Protein AF-A0A4R8WLG5-F1 (afdb_monomer)

Foldseek 3Di:
DDDDDDDPPPPPVVCVPVPPPVPPDPVADPVRVVVVVVVVVVVVCVVVVVVVVVQVVVQLVLLQVLLVVQCCVPPVQFPGKHWDQDCCDLAHGDIWIWTQHPVRDTDTFYGCGNRRDRDDPDPTDDRD

Mean predicted aligned error: 13.66 Å

Radius of gyration: 32.22 Å; Cα contacts (8 Å, |Δi|>4): 147; chains: 1; bounding box: 50×28×107 Å

Secondary structure (DSSP, 8-state):
------------GGGTT---HHHHS-SS-HHHHHHHHHHHHHHHHHHHHHHHHHHHHHHHHHHHHHHHHHHHHH-TT-SEEEEEEEEEETTEEEEEEEEE-TT--EEEEEEEESS--SPP-PSPPPP-

Solvent-accessible surface area (backbone atoms only — not comparable to full-atom values): 7704 Å² total; per-residue (Å²): 135,88,79,88,81,79,75,91,71,75,80,60,71,89,50,77,80,62,71,66,72,76,76,80,48,77,91,54,54,75,65,57,50,50,53,49,52,50,52,51,51,52,50,51,48,65,63,47,50,59,58,53,54,53,51,52,50,54,40,51,55,42,29,38,56,22,28,46,56,47,32,56,68,79,42,69,81,41,77,43,61,49,50,47,80,36,75,81,44,88,66,40,59,19,30,33,22,27,30,22,38,92,80,74,46,75,41,83,54,50,56,44,33,78,69,42,49,77,67,76,92,62,80,81,68,73,74,131

Sequence (128 aa):
MNDDDGSEQHEHPELAGYEPHDSARPLRSRRMLLVMRLAVVLGLVALIVPGILTSMQIASVTATNGCSVAVAHYYPLAEGSTARFDLAGPGGFGWQCYAIDVHERETWVISLGLIPRAPGFGPPVVPA

Nearest PDB structures (foldseek):
  8alq-assembly1_A  TM=6.142E-01  e=7.665E-01  Homo sapiens
  8ajr-assembly1_A  TM=4.978E-01  e=5.892E-01  Homo sapiens
  6ogk-assembly1_A  TM=6.604E-01  e=1.479E+00  Homo sapiens
  6yvu-assembly1_B  TM=5.982E-01  e=8.176E+00  Saccharomyces cerevisiae S288C
  6yvv-assembly1_B  TM=3.179E-01  e=6.285E+00  Saccharomyces cerevisiae S288C

Structure (mmCIF, N/CA/C/O backbone):
data_AF-A0A4R8WLG5-F1
#
_entry.id   AF-A0A4R8WLG5-F1
#
loop_
_atom_site.group_PDB
_atom_site.id
_atom_site.type_symbol
_atom_site.label_atom_id
_atom_site.label_alt_id
_atom_site.label_comp_id
_atom_site.label_asym_id
_atom_site.label_entity_id
_atom_site.label_seq_id
_atom_site.pdbx_PDB_ins_code
_atom_site.Cartn_x
_atom_site.Cartn_y
_atom_site.Cartn_z
_atom_site.occupancy
_atom_site.B_iso_or_equiv
_atom_site.auth_seq_id
_atom_site.auth_comp_id
_atom_site.auth_asym_id
_atom_site.auth_atom_id
_atom_site.pdbx_PDB_model_num
ATOM 1 N N . MET A 1 1 ? -1.918 -11.847 -79.483 1.00 41.53 1 MET A N 1
ATOM 2 C CA . MET A 1 1 ? -0.500 -12.008 -79.113 1.00 41.53 1 MET A CA 1
ATOM 3 C C . MET A 1 1 ? -0.001 -10.617 -78.780 1.00 41.53 1 MET A C 1
ATOM 5 O O . MET A 1 1 ? 0.138 -9.840 -79.709 1.00 41.53 1 MET A O 1
ATOM 9 N N . ASN A 1 2 ? -0.200 -10.146 -77.550 1.00 58.19 2 ASN A N 1
ATOM 10 C CA . ASN A 1 2 ? 0.601 -10.416 -76.340 1.00 58.19 2 ASN A CA 1
ATOM 11 C C . ASN A 1 2 ? 2.036 -9.917 -76.470 1.00 58.19 2 ASN A C 1
ATOM 13 O O . ASN A 1 2 ? 2.810 -10.607 -77.112 1.00 58.19 2 ASN A O 1
ATOM 17 N N . ASP A 1 3 ? 2.295 -8.803 -75.786 1.00 56.66 3 ASP A N 1
ATOM 18 C CA . ASP A 1 3 ? 3.480 -8.427 -74.998 1.00 56.66 3 ASP A CA 1
ATOM 19 C C . ASP A 1 3 ? 2.886 -7.370 -74.024 1.00 56.66 3 ASP A C 1
ATOM 21 O O . ASP A 1 3 ? 2.355 -6.365 -74.491 1.00 56.66 3 ASP A O 1
ATOM 25 N N . ASP A 1 4 ? 2.621 -7.543 -72.725 1.00 63.00 4 ASP A N 1
ATOM 26 C CA . ASP A 1 4 ? 3.370 -8.131 -71.604 1.00 63.00 4 ASP A CA 1
ATOM 27 C C . ASP A 1 4 ? 4.849 -7.751 -71.604 1.00 63.00 4 ASP A C 1
ATOM 29 O O . ASP A 1 4 ? 5.662 -8.480 -72.153 1.00 63.00 4 ASP A O 1
ATOM 33 N N . ASP A 1 5 ? 5.149 -6.573 -71.051 1.00 53.47 5 ASP A N 1
ATOM 34 C CA . ASP A 1 5 ? 6.314 -6.273 -70.200 1.00 53.47 5 ASP A CA 1
ATOM 35 C C . ASP A 1 5 ? 6.117 -4.813 -69.737 1.00 53.47 5 ASP A C 1
ATOM 37 O O . ASP A 1 5 ? 5.887 -3.919 -70.546 1.00 53.47 5 ASP A O 1
ATOM 41 N N . GLY A 1 6 ? 5.982 -4.475 -68.462 1.00 50.47 6 GLY A N 1
ATOM 42 C CA . GLY A 1 6 ? 6.952 -4.766 -67.422 1.00 50.47 6 GLY A CA 1
ATOM 43 C C . GLY A 1 6 ? 7.428 -3.412 -66.902 1.00 50.47 6 GLY A C 1
ATOM 44 O O . GLY A 1 6 ? 8.213 -2.738 -67.551 1.00 50.47 6 GLY A O 1
ATOM 45 N N . SER A 1 7 ? 6.828 -2.981 -65.789 1.00 49.66 7 SER A N 1
ATOM 46 C CA . SER A 1 7 ? 7.408 -2.078 -64.786 1.00 49.66 7 SER A CA 1
ATOM 47 C C . SER A 1 7 ? 8.405 -1.014 -65.276 1.00 49.66 7 SER A C 1
ATOM 49 O O . SER A 1 7 ? 9.571 -1.307 -65.528 1.00 49.66 7 SER A O 1
ATOM 51 N N . GLU A 1 8 ? 7.992 0.259 -65.223 1.00 54.94 8 GLU A N 1
ATOM 52 C CA . GLU A 1 8 ? 8.902 1.404 -65.095 1.00 54.94 8 GLU A CA 1
ATOM 53 C C . GLU A 1 8 ? 9.741 1.253 -63.814 1.00 54.94 8 GLU A C 1
ATOM 55 O O . GLU A 1 8 ? 9.471 1.859 -62.774 1.00 54.94 8 GLU A O 1
ATOM 60 N N . GLN A 1 9 ? 10.764 0.405 -63.875 1.00 58.34 9 GLN A N 1
ATOM 61 C CA . GLN A 1 9 ? 11.881 0.396 -62.955 1.00 58.34 9 GLN A CA 1
ATOM 62 C C . GLN A 1 9 ? 12.625 1.691 -63.245 1.00 58.34 9 GLN A C 1
ATOM 64 O O . GLN A 1 9 ? 13.473 1.762 -64.130 1.00 58.34 9 GLN A O 1
ATOM 69 N N . HIS A 1 10 ? 12.220 2.751 -62.549 1.00 60.16 10 HIS A N 1
ATOM 70 C CA . HIS A 1 10 ? 13.035 3.939 -62.399 1.00 60.16 10 HIS A CA 1
ATOM 71 C C . HIS A 1 10 ? 14.326 3.471 -61.725 1.00 60.16 10 HIS A C 1
ATOM 73 O O . HIS A 1 10 ? 14.408 3.334 -60.508 1.00 60.16 10 HIS A O 1
ATOM 79 N N . GLU A 1 11 ? 15.307 3.103 -62.541 1.00 63.91 11 GLU A N 1
ATOM 80 C CA . GLU A 1 11 ? 16.680 2.913 -62.115 1.00 63.91 11 GLU A CA 1
ATOM 81 C C . GLU A 1 11 ? 17.084 4.254 -61.494 1.00 63.91 11 GLU A C 1
ATOM 83 O O . GLU A 1 11 ? 17.064 5.274 -62.177 1.00 63.91 11 GLU A O 1
ATOM 88 N N . HIS A 1 12 ? 17.320 4.279 -60.184 1.00 63.09 12 HIS A N 1
ATOM 89 C CA . HIS A 1 12 ? 17.665 5.481 -59.428 1.00 63.09 12 HIS A CA 1
ATOM 90 C C . HIS A 1 12 ? 19.200 5.604 -59.371 1.00 63.09 12 HIS A C 1
ATOM 92 O O . HIS A 1 12 ? 19.817 5.081 -58.434 1.00 63.09 12 HIS A O 1
ATOM 98 N N . PRO A 1 13 ? 19.866 6.238 -60.358 1.00 65.31 13 PRO A N 1
ATOM 99 C CA . PRO A 1 13 ? 21.326 6.292 -60.439 1.00 65.31 13 PRO A CA 1
ATOM 100 C C . PRO A 1 13 ? 21.959 7.068 -59.278 1.00 65.31 13 PRO A C 1
ATOM 102 O O . PRO A 1 13 ? 23.127 6.840 -58.963 1.00 65.31 13 PRO A O 1
ATOM 105 N N . GLU A 1 14 ? 21.205 7.934 -58.591 1.00 60.44 14 GLU A N 1
ATOM 106 C CA . GLU A 1 14 ? 21.638 8.609 -57.361 1.00 60.44 14 GLU A CA 1
ATOM 107 C C . GLU A 1 14 ? 21.956 7.652 -56.198 1.00 60.44 14 GLU A C 1
ATOM 109 O O . GLU A 1 14 ? 22.631 8.045 -55.245 1.00 60.44 14 GLU A O 1
ATOM 114 N N . LEU A 1 15 ? 21.510 6.396 -56.278 1.00 62.44 15 LEU A N 1
ATOM 115 C CA . LEU A 1 15 ? 21.747 5.367 -55.264 1.00 62.44 15 LEU A CA 1
ATOM 116 C C . LEU A 1 15 ? 22.802 4.334 -55.687 1.00 62.44 15 LEU A C 1
ATOM 118 O O . LEU A 1 15 ? 23.201 3.514 -54.865 1.00 62.44 15 LEU A O 1
ATOM 122 N N . ALA A 1 16 ? 23.321 4.390 -56.919 1.00 63.59 16 ALA A N 1
ATOM 123 C CA . ALA A 1 16 ? 24.264 3.395 -57.446 1.00 63.59 16 ALA A CA 1
ATOM 124 C C . ALA A 1 16 ? 25.646 3.402 -56.753 1.00 63.59 16 ALA A C 1
ATOM 126 O O . ALA A 1 16 ? 26.407 2.445 -56.875 1.00 63.59 16 ALA A O 1
ATOM 127 N N . GLY A 1 17 ? 25.969 4.469 -56.013 1.00 62.09 17 GLY A N 1
ATOM 128 C CA . GLY A 1 17 ? 27.158 4.569 -55.156 1.00 62.09 17 GLY A CA 1
ATOM 129 C C . GLY A 1 17 ? 26.844 4.624 -53.658 1.00 62.09 17 GLY A C 1
ATOM 130 O O . GLY A 1 17 ? 27.758 4.798 -52.852 1.00 62.09 17 GLY A O 1
ATOM 131 N N . TYR A 1 18 ? 25.569 4.514 -53.272 1.00 59.38 18 TYR A N 1
ATOM 132 C CA . TYR A 1 18 ? 25.175 4.474 -51.870 1.00 59.38 18 TYR A CA 1
ATOM 133 C C . TYR A 1 18 ? 25.348 3.047 -51.356 1.00 59.38 18 TYR A C 1
ATOM 135 O O . TYR A 1 18 ? 24.426 2.235 -51.371 1.00 59.38 18 TYR A O 1
ATOM 143 N N . GLU A 1 19 ? 26.555 2.731 -50.903 1.00 63.38 19 GLU A N 1
ATOM 144 C CA . GLU A 1 19 ? 26.765 1.565 -50.060 1.00 63.38 19 GLU A CA 1
ATOM 145 C C . GLU A 1 19 ? 26.177 1.915 -48.684 1.00 63.38 19 GLU A C 1
ATOM 147 O O . GLU A 1 19 ? 26.650 2.870 -48.057 1.00 63.38 19 GLU A O 1
ATOM 152 N N . PRO A 1 20 ? 25.120 1.230 -48.203 1.00 61.25 20 PRO A N 1
ATOM 153 C CA . PRO A 1 20 ? 24.538 1.534 -46.907 1.00 61.25 20 PRO A CA 1
ATOM 154 C C . PRO A 1 20 ? 25.596 1.249 -45.841 1.00 61.25 20 PRO A C 1
ATOM 156 O O . PRO A 1 20 ? 25.769 0.109 -45.394 1.00 61.25 20 PRO A O 1
ATOM 159 N N . HIS A 1 21 ? 26.310 2.294 -45.417 1.00 55.66 21 HIS A N 1
ATOM 160 C CA . HIS A 1 21 ? 27.306 2.236 -44.346 1.00 55.66 21 HIS A CA 1
ATOM 161 C C . HIS A 1 21 ? 26.705 1.739 -43.016 1.00 55.66 21 HIS A C 1
ATOM 163 O O . HIS A 1 21 ? 27.441 1.402 -42.087 1.00 55.66 21 HIS A O 1
ATOM 169 N N . ASP A 1 22 ? 25.378 1.621 -42.952 1.00 55.31 22 ASP A N 1
ATOM 170 C CA . ASP A 1 22 ? 24.611 1.101 -41.828 1.00 55.31 22 ASP A CA 1
ATOM 171 C C . ASP A 1 22 ? 24.546 -0.435 -41.754 1.00 55.31 22 ASP A C 1
ATOM 173 O O . ASP A 1 22 ? 24.205 -0.973 -40.701 1.00 55.31 22 ASP A O 1
ATOM 177 N N . SER A 1 23 ? 24.898 -1.170 -42.818 1.00 55.19 23 SER A N 1
ATOM 178 C CA . SER A 1 23 ? 24.810 -2.644 -42.817 1.00 55.19 23 SER A CA 1
ATOM 179 C C . SER A 1 23 ? 26.099 -3.356 -42.371 1.00 55.19 23 SER A C 1
ATOM 181 O O . SER A 1 23 ? 26.033 -4.421 -41.757 1.00 55.19 23 SER A O 1
ATOM 183 N N . ALA A 1 24 ? 27.275 -2.767 -42.622 1.00 53.78 24 ALA A N 1
ATOM 184 C CA . ALA A 1 24 ? 28.573 -3.424 -42.408 1.00 53.78 24 ALA A CA 1
ATOM 185 C C . ALA A 1 24 ? 29.311 -2.995 -41.127 1.00 53.78 24 ALA A C 1
ATOM 187 O O . ALA A 1 24 ? 30.276 -3.646 -40.715 1.00 53.78 24 ALA A O 1
ATOM 188 N N . ARG A 1 25 ? 28.871 -1.927 -40.451 1.00 56.44 25 ARG A N 1
ATOM 189 C CA . ARG A 1 25 ? 29.413 -1.545 -39.145 1.00 56.44 25 ARG A CA 1
ATOM 190 C C . ARG A 1 25 ? 28.389 -1.918 -38.079 1.00 56.44 25 ARG A C 1
ATOM 192 O O . ARG A 1 25 ? 27.430 -1.173 -37.907 1.00 56.44 25 ARG A O 1
ATOM 199 N N . PRO A 1 26 ? 28.559 -3.017 -37.316 1.00 56.53 26 PRO A N 1
ATOM 200 C CA . PRO A 1 26 ? 27.750 -3.229 -36.124 1.00 56.53 26 PRO A CA 1
ATOM 201 C C . PRO A 1 26 ? 28.080 -2.093 -35.146 1.00 56.53 26 PRO A C 1
ATOM 203 O O . PRO A 1 26 ? 29.021 -2.184 -34.359 1.00 56.53 26 PRO A O 1
ATOM 206 N N . LEU A 1 27 ? 27.332 -0.986 -35.223 1.00 57.75 27 LEU A N 1
ATOM 207 C CA . LEU A 1 27 ? 27.553 0.286 -34.515 1.00 57.75 27 LEU A CA 1
ATOM 208 C C . LEU A 1 27 ? 27.451 0.169 -32.988 1.00 57.75 27 LEU A C 1
ATOM 210 O O . LEU A 1 27 ? 27.497 1.162 -32.264 1.00 57.75 27 LEU A O 1
ATOM 214 N N . ARG A 1 28 ? 27.338 -1.049 -32.460 1.00 59.62 28 ARG A N 1
ATOM 215 C CA . ARG A 1 28 ? 27.306 -1.301 -31.034 1.00 59.62 28 ARG A CA 1
ATOM 216 C C . ARG A 1 28 ? 27.874 -2.685 -30.759 1.00 59.62 28 ARG A C 1
ATOM 218 O O . ARG A 1 28 ? 27.240 -3.700 -31.035 1.00 59.62 28 ARG A O 1
ATOM 225 N N . SER A 1 29 ? 29.083 -2.732 -30.197 1.00 73.12 29 SER A N 1
ATOM 226 C CA . SER A 1 29 ? 29.622 -3.980 -29.652 1.00 73.12 29 SER A CA 1
ATOM 227 C C . SER A 1 29 ? 28.587 -4.592 -28.701 1.00 73.12 29 SER A C 1
ATOM 229 O O . SER A 1 29 ? 27.852 -3.869 -28.020 1.00 73.12 29 SER A O 1
ATOM 231 N N . ARG A 1 30 ? 28.522 -5.925 -28.613 1.00 79.19 30 ARG A N 1
ATOM 232 C CA . ARG A 1 30 ? 27.563 -6.636 -27.743 1.00 79.19 30 ARG A CA 1
ATOM 233 C C . ARG A 1 30 ? 27.551 -6.087 -26.304 1.00 79.19 30 ARG A C 1
ATOM 235 O O . ARG A 1 30 ? 26.504 -6.029 -25.668 1.00 79.19 30 ARG A O 1
ATOM 242 N N . ARG A 1 31 ? 28.707 -5.606 -25.826 1.00 82.38 31 ARG A N 1
ATOM 243 C CA . ARG A 1 31 ? 28.875 -4.927 -24.529 1.00 82.38 31 ARG A CA 1
ATOM 244 C C . ARG A 1 31 ? 28.135 -3.589 -24.461 1.00 82.38 31 ARG A C 1
ATOM 246 O O . ARG A 1 31 ? 27.437 -3.330 -23.489 1.00 82.38 31 ARG A O 1
ATOM 253 N N . MET A 1 32 ? 28.235 -2.757 -25.494 1.00 84.31 32 MET A N 1
ATOM 254 C CA . MET A 1 32 ? 27.572 -1.452 -25.539 1.00 84.31 32 MET A CA 1
ATOM 255 C C . MET A 1 32 ? 26.039 -1.574 -25.665 1.00 84.31 32 MET A C 1
ATOM 257 O O . MET A 1 32 ? 25.321 -0.681 -25.212 1.00 84.31 32 MET A O 1
ATOM 261 N N . LEU A 1 33 ? 25.521 -2.674 -26.228 1.00 85.50 33 LEU A N 1
ATOM 262 C CA . LEU A 1 33 ? 24.085 -3.001 -26.197 1.00 85.50 33 LEU A CA 1
ATOM 263 C C . LEU A 1 33 ? 23.625 -3.409 -24.793 1.00 85.50 33 LEU A C 1
ATOM 265 O O . LEU A 1 33 ? 22.582 -2.949 -24.333 1.00 85.50 33 LEU A O 1
ATOM 269 N N . LEU A 1 34 ? 24.416 -4.223 -24.086 1.00 90.38 34 LEU A N 1
ATOM 270 C CA . LEU A 1 34 ? 24.118 -4.607 -22.703 1.00 90.38 34 LEU A CA 1
ATOM 271 C C . LEU A 1 34 ? 24.100 -3.397 -21.764 1.00 90.38 34 LEU A C 1
ATOM 273 O O . LEU A 1 34 ? 23.163 -3.259 -20.983 1.00 90.38 34 LEU A O 1
ATOM 277 N N . VAL A 1 35 ? 25.079 -2.494 -21.883 1.00 93.12 35 VAL A N 1
ATOM 278 C CA . VAL A 1 35 ? 25.127 -1.257 -21.083 1.00 93.12 35 VAL A CA 1
ATOM 279 C C . VAL A 1 35 ? 23.902 -0.384 -21.347 1.00 93.12 35 VAL A C 1
ATOM 281 O O . VAL A 1 35 ? 23.290 0.102 -20.402 1.00 93.12 35 VAL A O 1
ATOM 284 N N . MET A 1 36 ? 23.496 -0.232 -22.613 1.00 91.62 36 MET A N 1
ATOM 285 C CA . MET A 1 36 ? 22.271 0.498 -22.957 1.00 91.62 36 MET A CA 1
ATOM 286 C C . MET A 1 36 ? 21.045 -0.115 -22.289 1.00 91.62 36 MET A C 1
ATOM 288 O O . MET A 1 36 ? 20.252 0.595 -21.679 1.00 91.62 36 MET A O 1
ATOM 292 N N . ARG A 1 37 ? 20.897 -1.440 -22.394 1.00 94.38 37 ARG A N 1
ATOM 293 C CA . ARG A 1 37 ? 19.753 -2.157 -21.833 1.00 94.38 37 ARG A CA 1
ATOM 294 C C . ARG A 1 37 ? 19.710 -2.021 -20.316 1.00 94.38 37 ARG A C 1
ATOM 296 O O . ARG A 1 37 ? 18.641 -1.773 -19.771 1.00 94.38 37 ARG A O 1
ATOM 303 N N . LEU A 1 38 ? 20.859 -2.126 -19.650 1.00 96.81 38 LEU A N 1
ATOM 304 C CA . LEU A 1 38 ? 20.958 -1.935 -18.207 1.00 96.81 38 LEU A CA 1
ATOM 305 C C . LEU A 1 38 ? 20.593 -0.501 -17.812 1.00 96.81 38 LEU A C 1
ATOM 307 O O . LEU A 1 38 ? 19.806 -0.319 -16.892 1.00 96.81 38 LEU A O 1
ATOM 311 N N . ALA A 1 39 ? 21.101 0.503 -18.532 1.00 96.00 39 ALA A N 1
ATOM 312 C CA . ALA A 1 39 ? 20.781 1.905 -18.273 1.00 96.00 39 ALA A CA 1
ATOM 313 C C . ALA A 1 39 ? 19.274 2.181 -18.402 1.00 96.00 39 ALA A C 1
ATOM 315 O O . ALA A 1 39 ? 18.696 2.835 -17.539 1.00 96.00 39 ALA A O 1
ATOM 316 N N . VAL A 1 40 ? 18.622 1.629 -19.431 1.00 96.56 40 VAL A N 1
ATOM 317 C CA . VAL A 1 40 ? 17.167 1.751 -19.620 1.00 96.56 40 VAL A CA 1
ATOM 318 C C . VAL A 1 40 ? 16.401 1.060 -18.491 1.00 96.56 40 VAL A C 1
ATOM 320 O O . VAL A 1 40 ? 15.484 1.654 -17.931 1.00 96.56 40 VAL A O 1
ATOM 323 N N . VAL A 1 4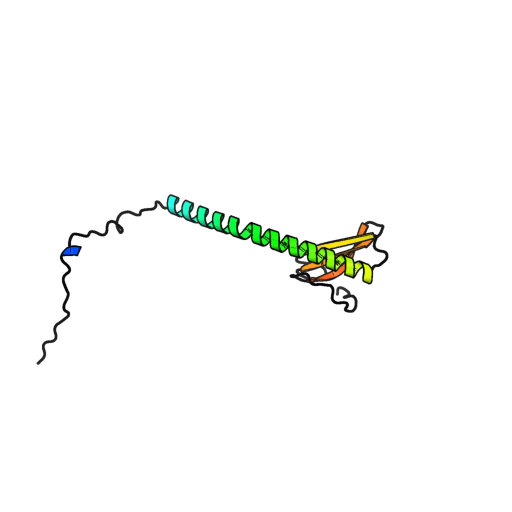1 ? 16.780 -0.167 -18.120 1.00 97.62 41 VAL A N 1
ATOM 324 C CA . VAL A 1 41 ? 16.121 -0.901 -17.026 1.00 97.62 41 VAL A CA 1
ATOM 325 C C . VAL A 1 41 ? 16.280 -0.161 -15.700 1.00 97.62 41 VAL A C 1
ATOM 327 O O . VAL A 1 41 ? 15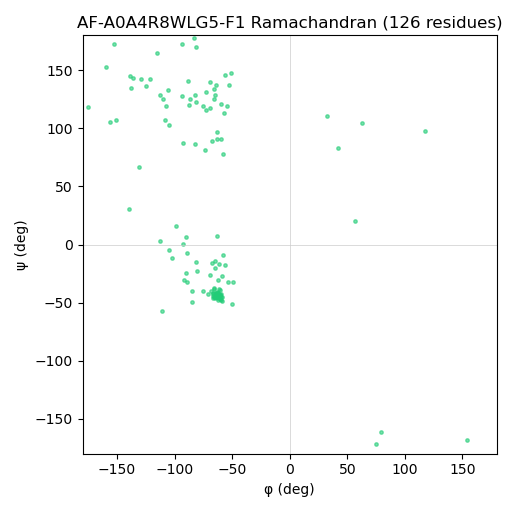.300 0.012 -14.985 1.00 97.62 41 VAL A O 1
ATOM 330 N N . LEU A 1 42 ? 17.481 0.329 -15.389 1.00 97.69 42 LEU A N 1
ATOM 331 C CA . LEU A 1 42 ? 17.729 1.115 -14.181 1.00 97.69 42 LEU A CA 1
ATOM 332 C C . LEU A 1 42 ? 16.938 2.424 -14.185 1.00 97.69 42 LEU A C 1
ATOM 334 O O . LEU A 1 42 ? 16.355 2.770 -13.163 1.00 97.69 42 LEU A O 1
ATOM 338 N N . GLY A 1 43 ? 16.861 3.115 -15.326 1.00 97.50 43 GLY A N 1
ATOM 339 C CA . GLY A 1 43 ? 16.038 4.315 -15.477 1.00 97.50 43 GLY A CA 1
ATOM 340 C C . GLY A 1 43 ? 14.551 4.041 -15.237 1.00 97.50 43 GLY A C 1
ATOM 341 O O . GLY A 1 43 ? 13.901 4.787 -14.510 1.00 97.50 43 GLY A O 1
ATOM 342 N N . LEU A 1 44 ? 14.022 2.937 -15.774 1.00 98.06 44 LEU A N 1
ATOM 343 C CA . LEU A 1 44 ? 12.637 2.518 -15.537 1.00 98.06 44 LEU A CA 1
ATOM 344 C C . LEU A 1 44 ? 12.384 2.166 -14.070 1.00 98.06 44 LEU A C 1
ATOM 346 O O . LEU A 1 44 ? 11.389 2.605 -13.500 1.00 98.06 44 LEU A O 1
ATOM 350 N N . VAL A 1 45 ? 13.287 1.413 -13.440 1.00 98.00 45 VAL A N 1
ATOM 351 C CA . VAL A 1 45 ? 13.182 1.084 -12.012 1.00 98.00 45 VAL A CA 1
ATOM 352 C C . VAL A 1 45 ? 13.210 2.363 -11.176 1.00 98.00 45 VAL A C 1
ATOM 354 O O . VAL A 1 45 ? 12.339 2.550 -10.332 1.00 98.00 45 VAL A O 1
ATOM 357 N N . ALA A 1 46 ? 14.139 3.278 -11.451 1.00 96.56 46 ALA A N 1
ATOM 358 C CA . ALA A 1 46 ? 14.240 4.556 -10.750 1.00 96.56 46 ALA A CA 1
ATOM 359 C C . ALA A 1 46 ? 12.994 5.439 -10.931 1.00 96.56 46 ALA A C 1
ATOM 361 O O . ALA A 1 46 ? 12.649 6.188 -10.021 1.00 96.56 46 ALA A O 1
ATOM 362 N N . LEU A 1 47 ? 12.300 5.333 -12.068 1.00 96.81 47 LEU A N 1
ATOM 363 C CA . LEU A 1 47 ? 11.046 6.044 -12.317 1.00 96.81 47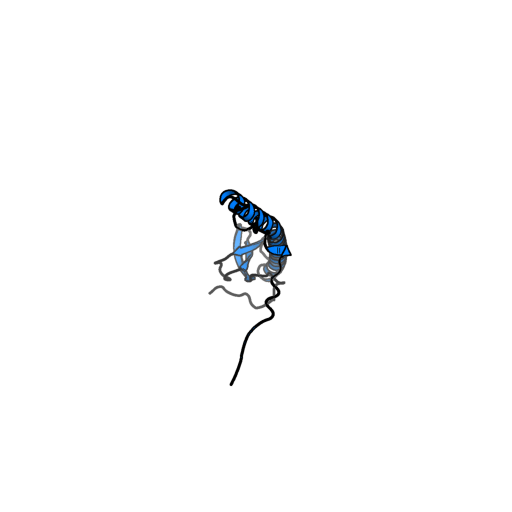 LEU A CA 1
ATOM 364 C C . LEU A 1 47 ? 9.861 5.422 -11.559 1.00 96.81 47 LEU A C 1
ATOM 366 O O . LEU A 1 47 ? 9.013 6.140 -11.036 1.00 96.81 47 LEU A O 1
ATOM 370 N N . ILE A 1 48 ? 9.791 4.092 -11.496 1.00 97.50 48 ILE A N 1
ATOM 371 C CA . ILE A 1 48 ? 8.628 3.366 -10.962 1.00 97.50 48 ILE A CA 1
ATOM 372 C C . ILE A 1 48 ? 8.689 3.222 -9.436 1.00 97.50 48 ILE A C 1
ATOM 374 O O . ILE A 1 48 ? 7.669 3.374 -8.762 1.00 97.50 48 ILE A O 1
ATOM 378 N N . VAL A 1 49 ? 9.872 2.948 -8.877 1.00 97.38 49 VAL A N 1
ATOM 379 C CA . VAL A 1 49 ? 10.082 2.749 -7.432 1.00 97.38 49 VAL A CA 1
ATOM 380 C C . VAL A 1 49 ? 9.475 3.864 -6.572 1.00 97.38 49 VAL A C 1
ATOM 382 O O . VAL A 1 49 ? 8.709 3.524 -5.668 1.00 97.38 49 VAL A O 1
ATOM 385 N N . PRO A 1 50 ? 9.726 5.167 -6.818 1.00 93.56 50 PRO A N 1
ATOM 386 C CA . PRO A 1 50 ? 9.131 6.216 -5.995 1.00 93.56 50 PRO A CA 1
ATOM 387 C C . PRO A 1 50 ? 7.599 6.195 -6.059 1.00 93.56 50 PRO A C 1
ATOM 389 O O . PRO A 1 50 ? 6.955 6.335 -5.025 1.00 93.56 50 PRO A O 1
ATOM 392 N N . GLY A 1 51 ? 7.008 5.921 -7.227 1.00 93.62 51 GLY A N 1
ATOM 393 C CA . GLY A 1 51 ? 5.554 5.815 -7.373 1.00 93.62 51 GLY A CA 1
ATOM 394 C C . GLY A 1 51 ? 4.945 4.673 -6.552 1.00 93.62 51 GLY A C 1
ATOM 395 O O . GLY A 1 51 ? 3.913 4.856 -5.899 1.00 93.62 51 GLY A O 1
ATOM 396 N N . ILE A 1 52 ? 5.603 3.510 -6.520 1.00 93.25 52 ILE A N 1
ATOM 397 C CA . ILE A 1 52 ? 5.168 2.373 -5.694 1.00 93.25 52 ILE A CA 1
ATOM 398 C C . ILE A 1 52 ? 5.308 2.707 -4.206 1.00 93.25 52 ILE A C 1
ATOM 400 O O . ILE A 1 52 ? 4.371 2.475 -3.442 1.00 93.25 52 ILE A O 1
ATOM 404 N N . LEU A 1 53 ? 6.442 3.285 -3.796 1.00 93.06 53 LEU A N 1
ATOM 405 C CA . LEU A 1 53 ? 6.688 3.654 -2.400 1.00 93.06 53 LEU A CA 1
ATOM 406 C C . LEU A 1 53 ? 5.659 4.668 -1.895 1.00 93.06 53 LEU A C 1
ATOM 408 O O . LEU A 1 53 ? 5.098 4.479 -0.817 1.00 93.06 53 LEU A O 1
ATOM 412 N N . THR A 1 54 ? 5.355 5.701 -2.684 1.00 92.38 54 THR A N 1
ATOM 413 C CA . THR A 1 54 ? 4.309 6.676 -2.348 1.00 92.38 54 THR A CA 1
ATOM 414 C C . THR A 1 54 ? 2.945 6.002 -2.218 1.00 92.38 54 THR A C 1
ATOM 416 O O . THR A 1 54 ? 2.223 6.254 -1.256 1.00 92.38 54 THR A O 1
ATOM 419 N N . SER A 1 55 ? 2.604 5.098 -3.138 1.00 88.56 55 SER A N 1
ATOM 420 C CA . SER A 1 55 ? 1.324 4.377 -3.101 1.00 88.56 55 SER A CA 1
ATOM 421 C C . SER A 1 55 ? 1.202 3.479 -1.862 1.00 88.56 55 SER A C 1
ATOM 423 O O . SER A 1 55 ? 0.163 3.477 -1.202 1.00 88.56 55 SER A O 1
ATOM 425 N N . MET A 1 56 ? 2.269 2.757 -1.499 1.00 88.81 56 MET A N 1
ATOM 426 C CA . MET A 1 56 ? 2.311 1.926 -0.287 1.00 88.81 56 MET A CA 1
ATOM 427 C C . MET A 1 56 ? 2.237 2.755 0.997 1.00 88.81 56 MET A C 1
ATOM 429 O O . MET A 1 56 ? 1.577 2.339 1.947 1.00 88.81 56 MET A O 1
ATOM 433 N N . GLN A 1 57 ? 2.871 3.930 1.032 1.00 88.81 57 GLN A N 1
ATOM 434 C CA . GLN A 1 57 ? 2.771 4.857 2.163 1.00 88.81 57 GLN A CA 1
ATOM 435 C C . GLN A 1 57 ? 1.331 5.331 2.365 1.00 88.81 57 GLN A C 1
ATOM 437 O O . GLN A 1 57 ? 0.810 5.250 3.476 1.00 88.81 57 GLN A O 1
ATOM 442 N N . ILE A 1 58 ? 0.660 5.748 1.287 1.00 90.06 58 ILE A N 1
ATOM 443 C CA . ILE A 1 58 ? -0.749 6.157 1.339 1.00 90.06 58 ILE A CA 1
ATOM 444 C C . ILE A 1 58 ? -1.614 4.997 1.840 1.00 90.06 58 ILE A C 1
ATOM 446 O O . ILE A 1 58 ? -2.394 5.179 2.773 1.00 90.06 58 ILE A O 1
ATOM 450 N N . ALA A 1 59 ? -1.428 3.795 1.285 1.00 87.75 59 ALA A N 1
ATOM 451 C CA . ALA A 1 59 ? -2.158 2.610 1.722 1.00 87.75 59 ALA A CA 1
ATOM 452 C C . ALA A 1 59 ? -1.928 2.308 3.214 1.00 87.75 59 ALA A C 1
ATOM 454 O O . ALA A 1 59 ? -2.892 2.087 3.938 1.00 87.75 59 ALA A O 1
ATOM 455 N N . SER A 1 60 ? -0.685 2.374 3.697 1.00 89.31 60 SER A N 1
ATOM 456 C CA . SER A 1 60 ? -0.347 2.150 5.109 1.00 89.31 60 SER A CA 1
ATOM 457 C C . SER A 1 60 ? -1.048 3.139 6.044 1.00 89.31 60 SER A C 1
ATOM 459 O O . SER A 1 60 ? -1.650 2.745 7.046 1.00 89.31 60 SER A O 1
ATOM 461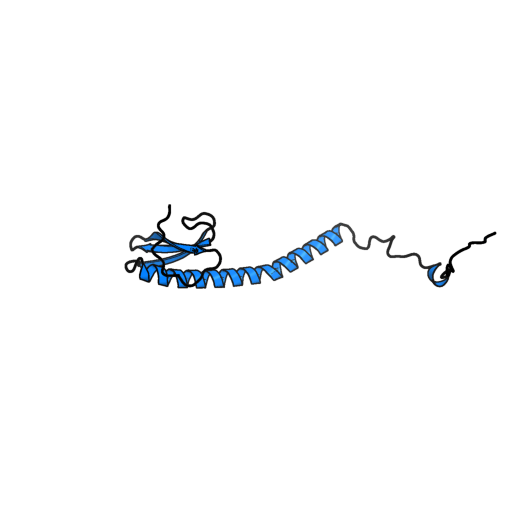 N N . VAL A 1 61 ? -1.043 4.428 5.690 1.00 90.44 61 VAL A N 1
ATOM 462 C CA . VAL A 1 61 ? -1.713 5.474 6.475 1.00 90.44 61 VAL A CA 1
ATOM 463 C C . VAL A 1 61 ? -3.225 5.253 6.487 1.00 90.44 61 VAL A C 1
ATOM 465 O O . VAL A 1 61 ? -3.848 5.296 7.547 1.00 90.44 61 VAL A O 1
ATOM 468 N N . THR A 1 62 ? -3.827 4.958 5.332 1.00 89.25 62 THR A N 1
ATOM 469 C CA . THR A 1 62 ? -5.260 4.648 5.251 1.00 89.25 62 THR A CA 1
ATOM 470 C C . THR A 1 62 ? -5.613 3.392 6.049 1.00 89.25 62 THR A C 1
ATOM 472 O O . THR A 1 62 ? -6.614 3.398 6.763 1.00 89.25 62 THR A O 1
ATOM 475 N N . ALA A 1 63 ? -4.787 2.344 5.988 1.00 88.44 63 ALA A N 1
ATOM 476 C CA . ALA A 1 63 ? -4.996 1.113 6.744 1.00 88.44 63 ALA A CA 1
ATOM 477 C C . ALA A 1 63 ? -4.913 1.351 8.256 1.00 88.44 63 ALA A C 1
ATOM 479 O O . ALA A 1 63 ? -5.767 0.872 8.997 1.00 88.44 63 ALA A O 1
ATOM 480 N N . THR A 1 64 ? -3.934 2.140 8.703 1.00 91.56 64 THR A N 1
ATOM 481 C CA . THR A 1 64 ? -3.765 2.510 10.116 1.00 91.56 64 THR A CA 1
ATOM 482 C C . THR A 1 64 ? -4.967 3.306 10.622 1.00 91.56 64 THR A C 1
ATOM 484 O O . THR A 1 64 ? -5.533 2.972 11.660 1.00 91.56 64 THR A O 1
ATOM 487 N N . ASN A 1 65 ? -5.424 4.298 9.851 1.00 90.06 65 ASN A N 1
ATOM 488 C CA . ASN A 1 65 ? -6.600 5.099 10.198 1.00 90.06 65 ASN A CA 1
ATOM 489 C C . ASN A 1 65 ? -7.895 4.271 10.201 1.00 90.06 65 ASN A C 1
ATOM 491 O O . ASN A 1 65 ? -8.757 4.466 11.052 1.00 90.06 65 ASN A O 1
ATOM 495 N N . GLY A 1 66 ? -8.052 3.340 9.258 1.00 88.06 66 GLY A N 1
ATOM 496 C CA . GLY A 1 66 ? -9.204 2.439 9.241 1.00 88.06 66 GLY A CA 1
ATOM 497 C C . GLY A 1 66 ? -9.183 1.455 10.412 1.00 88.06 66 GLY A C 1
ATOM 498 O O . GLY A 1 66 ? -10.217 1.199 11.028 1.00 88.06 66 GLY A O 1
ATOM 499 N N . CYS A 1 67 ? -8.001 0.941 10.751 1.00 89.69 67 CYS A N 1
ATOM 500 C CA . CYS A 1 67 ? -7.819 0.012 11.858 1.00 89.69 67 CYS A CA 1
ATOM 501 C C . CYS A 1 67 ? -8.091 0.674 13.211 1.00 89.69 67 CYS A C 1
ATOM 503 O O . CYS A 1 67 ? -8.7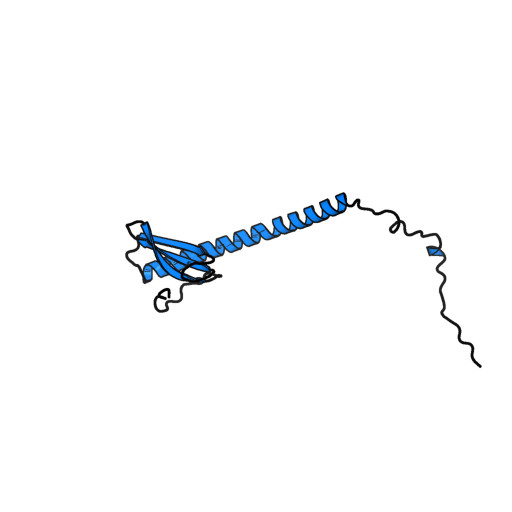93 0.083 14.024 1.00 89.69 67 CYS A O 1
ATOM 505 N N . SER A 1 68 ? -7.641 1.911 1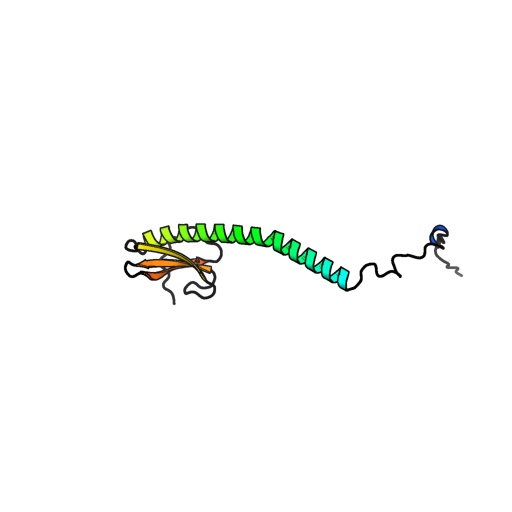3.441 1.00 90.75 68 SER A N 1
ATOM 506 C CA . SER A 1 68 ? -7.918 2.613 14.702 1.00 90.75 68 SER A CA 1
ATOM 507 C C . SER A 1 68 ? -9.419 2.808 14.941 1.00 90.75 68 SER A C 1
ATOM 509 O O . SER A 1 68 ? -9.899 2.589 16.052 1.00 90.75 68 SER A O 1
ATOM 511 N N . VAL A 1 69 ? -10.183 3.123 13.889 1.00 90.19 69 VAL A N 1
ATOM 512 C CA . VAL A 1 69 ? -11.650 3.224 13.952 1.00 90.19 69 VAL A CA 1
ATOM 513 C C . VAL A 1 69 ? -12.298 1.862 14.224 1.00 90.19 69 VAL A C 1
ATOM 515 O O . VAL A 1 69 ? -13.214 1.772 15.041 1.00 90.19 69 VAL A O 1
ATOM 518 N N . ALA A 1 70 ? -11.828 0.794 13.573 1.00 86.88 70 ALA A N 1
ATOM 519 C CA . ALA A 1 70 ? -12.359 -0.554 13.782 1.00 86.88 70 ALA A CA 1
ATOM 520 C C . ALA A 1 70 ? -12.064 -1.082 15.197 1.00 86.88 70 ALA A C 1
ATOM 522 O O . ALA A 1 70 ? -12.955 -1.619 15.851 1.00 86.88 70 ALA A O 1
ATOM 523 N N . VAL A 1 71 ? -10.839 -0.893 15.694 1.00 89.88 71 VAL A N 1
ATOM 524 C CA . VAL A 1 71 ? -10.433 -1.291 17.050 1.00 89.88 71 VAL A CA 1
ATOM 525 C C . VAL A 1 71 ? -11.232 -0.521 18.093 1.00 89.88 71 VAL A C 1
ATOM 527 O O . VAL A 1 71 ? -11.780 -1.146 18.993 1.00 89.88 71 VAL A O 1
ATOM 530 N N . ALA A 1 72 ? -11.408 0.794 17.931 1.00 88.38 72 ALA A N 1
ATOM 531 C CA . ALA A 1 72 ? -12.241 1.586 18.837 1.00 88.38 72 ALA A CA 1
ATOM 532 C C . ALA A 1 72 ? -13.698 1.088 18.905 1.00 88.38 72 ALA A C 1
ATOM 534 O O . ALA A 1 72 ? -14.364 1.271 19.922 1.00 88.38 72 ALA A O 1
ATOM 535 N N . HIS A 1 73 ? -14.192 0.452 17.837 1.00 86.31 73 HIS A N 1
ATOM 536 C CA . HIS A 1 73 ? -15.540 -0.103 17.783 1.00 86.31 73 HIS A CA 1
ATOM 537 C C . HIS A 1 73 ? -15.641 -1.516 18.384 1.00 86.31 73 HIS A C 1
ATOM 539 O O . HIS A 1 73 ? -16.521 -1.763 19.205 1.00 86.31 73 HIS A O 1
ATOM 545 N N . TYR A 1 74 ? -14.763 -2.443 17.987 1.00 84.44 74 TYR A N 1
ATOM 546 C CA . TYR A 1 74 ? -14.843 -3.854 18.401 1.00 84.44 74 TYR A CA 1
ATOM 547 C C . TYR A 1 74 ? -14.098 -4.163 19.704 1.00 84.44 74 TYR A C 1
ATOM 549 O O . TYR A 1 74 ? -14.523 -5.032 20.462 1.00 84.44 74 TYR A O 1
ATOM 557 N N . TYR A 1 75 ? -13.000 -3.458 19.971 1.00 87.00 75 TYR A N 1
ATOM 558 C CA . TYR A 1 75 ? -12.111 -3.670 21.114 1.00 87.00 75 TYR A CA 1
ATOM 559 C C . TYR A 1 75 ? -11.828 -2.336 21.827 1.00 87.00 75 TYR A C 1
ATOM 561 O O . TYR A 1 75 ? -10.689 -1.872 21.842 1.00 87.00 75 TYR A O 1
ATOM 569 N N . PRO A 1 76 ? -12.840 -1.705 22.456 1.00 84.44 76 PRO A N 1
ATOM 570 C CA . PRO A 1 76 ? -12.686 -0.391 23.092 1.00 84.44 76 PRO A CA 1
ATOM 571 C C . PRO A 1 76 ? -11.726 -0.385 24.295 1.00 84.44 76 PRO A C 1
ATOM 573 O O . PRO A 1 76 ? -11.339 0.681 24.758 1.00 84.44 76 PRO A O 1
ATOM 576 N N . LEU A 1 77 ? -11.362 -1.564 24.813 1.00 86.19 77 LEU A N 1
ATOM 577 C CA . LEU A 1 77 ? -10.388 -1.747 25.895 1.00 86.19 77 LEU A CA 1
ATOM 578 C C . LEU A 1 77 ? -8.952 -1.979 25.389 1.00 86.19 77 LEU A C 1
ATOM 580 O O . LEU A 1 77 ? -8.060 -2.189 26.204 1.00 86.19 77 LEU A O 1
ATOM 584 N N . ALA A 1 78 ? -8.723 -1.991 24.073 1.00 86.56 78 ALA A N 1
ATOM 585 C CA . ALA A 1 78 ? -7.382 -2.129 23.517 1.00 86.56 78 ALA A CA 1
ATOM 586 C C . ALA A 1 78 ? -6.546 -0.869 23.791 1.00 86.56 78 ALA A C 1
ATOM 588 O O . ALA A 1 78 ? -7.034 0.253 23.650 1.00 86.56 78 ALA A O 1
ATOM 589 N N . GLU A 1 79 ? -5.271 -1.050 24.130 1.00 90.25 79 GLU A N 1
ATOM 590 C CA . GLU A 1 79 ? -4.329 0.060 24.325 1.00 90.25 79 GLU A CA 1
ATOM 591 C C . GLU A 1 79 ? -3.783 0.592 22.996 1.00 90.25 79 GLU A C 1
ATOM 593 O O . GLU A 1 79 ? -3.353 1.743 22.905 1.00 90.25 79 GLU A O 1
ATOM 598 N N . GLY A 1 80 ? -3.814 -0.233 21.946 1.00 88.50 80 GLY A N 1
ATOM 599 C CA . GLY A 1 80 ? -3.271 0.129 20.645 1.00 88.50 80 GLY A CA 1
ATOM 600 C C . GLY A 1 80 ? -3.928 -0.582 19.470 1.00 88.50 80 GLY A C 1
ATOM 601 O O . GLY A 1 80 ? -4.737 -1.500 19.608 1.00 88.50 80 GLY A O 1
ATOM 602 N N . SER A 1 81 ? -3.541 -0.147 18.274 1.00 90.81 81 SER A N 1
ATOM 603 C CA . SER A 1 81 ? -3.935 -0.760 17.007 1.00 90.81 81 SER A CA 1
ATOM 604 C C . SER A 1 81 ? -2.736 -0.808 16.068 1.00 90.81 81 SER A C 1
ATOM 606 O O . SER A 1 81 ? -1.897 0.096 16.073 1.00 90.81 81 SER A O 1
ATOM 608 N N . THR A 1 82 ? -2.637 -1.860 15.263 1.00 91.56 82 THR A N 1
ATOM 609 C CA . THR A 1 82 ? -1.608 -1.974 14.230 1.00 91.56 82 THR A CA 1
ATOM 610 C C . THR A 1 82 ? -2.206 -2.534 12.949 1.00 91.56 82 THR A C 1
ATOM 612 O O . THR A 1 82 ? -2.990 -3.484 12.965 1.00 91.56 82 THR A O 1
ATOM 615 N N . ALA A 1 83 ? -1.852 -1.915 11.825 1.00 92.06 83 ALA A N 1
ATOM 616 C CA . ALA A 1 83 ? -2.242 -2.362 10.500 1.00 92.06 83 ALA A CA 1
ATOM 617 C C . ALA A 1 83 ? -1.003 -2.846 9.748 1.00 92.06 83 ALA A C 1
ATOM 619 O O . ALA A 1 83 ? -0.004 -2.127 9.667 1.00 92.06 83 ALA A O 1
ATOM 620 N N . ARG A 1 84 ? -1.053 -4.059 9.191 1.00 89.50 84 ARG A N 1
ATOM 621 C CA . ARG A 1 84 ? 0.074 -4.651 8.456 1.00 89.50 84 ARG A CA 1
ATOM 622 C C . ARG A 1 84 ? -0.397 -5.315 7.180 1.00 89.50 84 ARG A C 1
ATOM 624 O O . ARG A 1 84 ? -1.472 -5.904 7.139 1.00 89.50 84 ARG A O 1
ATOM 631 N N . PHE A 1 85 ? 0.420 -5.210 6.141 1.00 88.94 85 PHE A N 1
ATOM 632 C CA . PHE A 1 85 ? 0.196 -5.942 4.910 1.00 88.94 85 PHE A CA 1
ATOM 633 C C . PHE A 1 85 ? 0.713 -7.368 5.074 1.00 88.94 85 PHE A C 1
ATOM 635 O O . PHE A 1 85 ? 1.891 -7.565 5.372 1.00 88.94 85 PHE A O 1
ATOM 642 N N . ASP A 1 86 ? -0.165 -8.341 4.878 1.00 87.69 86 ASP A N 1
ATOM 643 C CA . ASP A 1 86 ? 0.154 -9.757 4.976 1.00 87.69 86 ASP A CA 1
ATOM 644 C C . ASP A 1 86 ? -0.327 -10.484 3.719 1.00 87.69 86 ASP A C 1
ATOM 646 O O . ASP A 1 86 ? -1.376 -10.184 3.145 1.00 87.69 86 ASP A O 1
ATOM 650 N N . LEU A 1 87 ? 0.470 -11.447 3.276 1.00 84.62 87 LEU A N 1
ATOM 651 C CA . LEU A 1 87 ? 0.187 -12.262 2.103 1.00 84.62 87 LEU A CA 1
ATOM 652 C C . LEU A 1 87 ? -0.609 -13.523 2.463 1.00 84.62 87 LEU A C 1
ATOM 654 O O . LEU A 1 87 ? -1.290 -14.069 1.596 1.00 84.62 87 LEU A O 1
ATOM 658 N N . ALA A 1 88 ? -0.511 -13.987 3.712 1.00 82.88 88 ALA A N 1
ATOM 659 C CA . ALA A 1 88 ? -1.033 -15.277 4.163 1.00 82.88 88 ALA A CA 1
ATOM 660 C C . ALA A 1 88 ? -1.679 -15.199 5.557 1.00 82.88 88 ALA A C 1
ATOM 662 O O . ALA A 1 88 ? -1.642 -16.160 6.323 1.00 82.88 88 ALA A O 1
ATOM 663 N N . GLY A 1 89 ? -2.254 -14.051 5.902 1.00 77.50 89 GLY A N 1
ATOM 664 C CA . GLY A 1 89 ? -2.862 -13.871 7.209 1.00 77.50 89 GLY A CA 1
ATOM 665 C C . GLY A 1 89 ? -4.295 -14.392 7.335 1.00 77.50 89 GLY A C 1
ATOM 666 O O . GLY A 1 89 ? -4.876 -14.846 6.346 1.00 77.50 89 GLY A O 1
ATOM 667 N N . PRO A 1 90 ? -4.898 -14.296 8.538 1.00 77.50 90 PRO A N 1
ATOM 668 C CA . PRO A 1 90 ? -6.249 -14.802 8.813 1.00 77.50 90 PRO A CA 1
ATOM 669 C C . PRO A 1 90 ? -7.327 -14.280 7.852 1.00 77.50 90 PRO A C 1
ATOM 671 O O . PRO A 1 90 ? -8.290 -14.976 7.545 1.00 77.50 90 PRO A O 1
ATOM 674 N N . GLY A 1 91 ? -7.157 -13.049 7.367 1.00 74.12 91 GLY A N 1
ATOM 675 C CA . GLY A 1 91 ? -8.052 -12.390 6.420 1.00 74.12 91 GLY A CA 1
ATOM 676 C C . GLY A 1 91 ? -7.720 -12.613 4.941 1.00 74.12 91 GLY A C 1
ATOM 677 O O . GLY A 1 91 ? -8.325 -11.951 4.093 1.00 74.12 91 GLY A O 1
ATOM 678 N N . GLY A 1 92 ? -6.747 -13.474 4.634 1.00 80.88 92 GLY A N 1
ATOM 679 C CA . GLY A 1 92 ? -6.182 -13.661 3.300 1.00 80.88 92 GLY A CA 1
ATOM 680 C C . GLY A 1 92 ? -5.158 -12.588 2.914 1.00 80.88 92 GLY A C 1
ATOM 681 O O . GLY A 1 92 ? -4.605 -11.883 3.756 1.00 80.88 92 GLY A O 1
ATOM 682 N N . PHE A 1 93 ? -4.896 -12.477 1.612 1.00 85.69 93 PHE A N 1
ATOM 683 C CA . PHE A 1 93 ? -3.954 -11.513 1.043 1.00 85.69 93 PHE A CA 1
ATOM 684 C C . PHE A 1 93 ? -4.484 -10.075 1.167 1.00 85.69 93 PHE A C 1
ATOM 686 O O . PHE A 1 93 ? -5.505 -9.723 0.563 1.00 85.69 93 PHE A O 1
ATOM 693 N N . GLY A 1 94 ? -3.776 -9.222 1.908 1.00 88.25 94 GLY A N 1
ATOM 694 C CA . GLY A 1 94 ? -4.116 -7.809 2.038 1.00 88.25 94 GLY A CA 1
ATOM 695 C C . GLY A 1 94 ? -3.646 -7.154 3.334 1.00 88.25 94 GLY A C 1
ATOM 696 O O . GLY A 1 94 ? -2.860 -7.692 4.107 1.00 88.25 94 GLY A O 1
ATOM 697 N N . TRP A 1 95 ? -4.151 -5.949 3.570 1.00 89.88 95 TRP A N 1
ATOM 698 C CA . TRP A 1 95 ? -3.994 -5.250 4.836 1.00 89.88 95 TRP A CA 1
ATOM 699 C C . TRP A 1 95 ? -4.863 -5.888 5.907 1.00 89.88 95 TRP A C 1
ATOM 701 O O . TRP A 1 95 ? -6.061 -6.092 5.717 1.00 89.88 95 TRP A O 1
ATOM 711 N N . GLN A 1 96 ? -4.261 -6.147 7.054 1.00 89.25 96 GLN A N 1
ATOM 712 C CA . GLN A 1 96 ? -4.909 -6.734 8.210 1.00 89.25 96 GLN A CA 1
ATOM 713 C C . 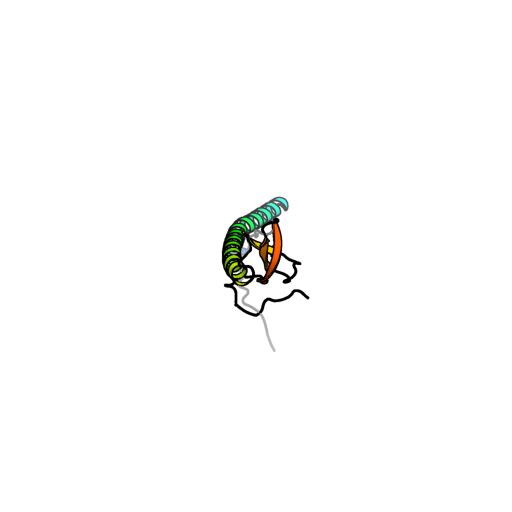GLN A 1 96 ? -4.787 -5.807 9.406 1.00 89.25 96 GLN A C 1
ATOM 715 O O . GLN A 1 96 ? -3.756 -5.159 9.596 1.00 89.25 96 GLN A O 1
ATOM 720 N N . CYS A 1 97 ? -5.852 -5.754 10.198 1.00 90.00 97 CYS A N 1
ATOM 721 C CA . CYS A 1 97 ? -5.927 -4.964 11.413 1.00 90.00 97 CYS A CA 1
ATOM 722 C C . CYS A 1 97 ? -5.842 -5.858 12.639 1.00 90.00 97 CYS A C 1
ATOM 724 O O . CYS A 1 97 ? -6.562 -6.857 12.744 1.00 90.00 97 CYS A O 1
ATOM 726 N N . TYR A 1 98 ? -5.001 -5.443 13.576 1.00 89.88 98 TYR A N 1
ATOM 727 C CA . TYR A 1 98 ? -4.819 -6.091 14.858 1.00 89.88 98 TYR A CA 1
ATOM 728 C C . TYR A 1 98 ? -5.032 -5.080 15.986 1.00 89.88 98 TYR A C 1
ATOM 730 O O . TYR A 1 98 ? -4.549 -3.946 15.922 1.00 89.88 98 TYR A O 1
ATOM 738 N N . ALA A 1 9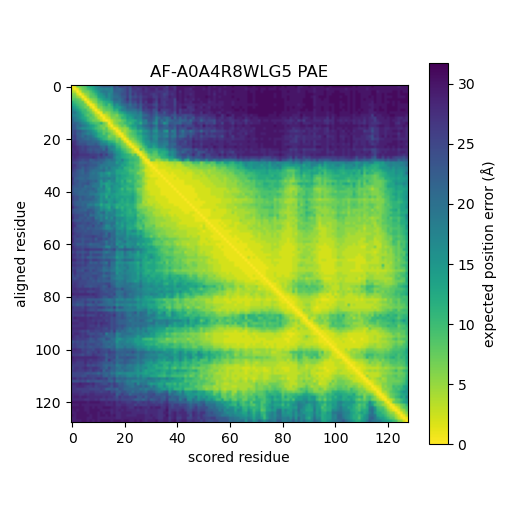9 ? -5.750 -5.501 17.022 1.00 91.06 99 ALA A N 1
ATOM 739 C CA . ALA A 1 99 ? -5.860 -4.793 18.290 1.00 91.06 99 ALA A CA 1
ATOM 740 C C . ALA A 1 99 ? -4.725 -5.243 19.215 1.00 91.06 99 ALA A C 1
ATOM 742 O O . ALA A 1 99 ? -4.398 -6.431 19.248 1.00 91.06 99 ALA A O 1
ATOM 743 N N . ILE A 1 100 ? -4.146 -4.306 19.962 1.00 91.81 100 ILE A N 1
ATOM 744 C CA . ILE A 1 100 ? -3.094 -4.578 20.945 1.00 91.81 100 ILE A CA 1
ATOM 745 C C . ILE A 1 100 ? -3.700 -4.420 22.340 1.00 91.81 100 ILE A C 1
ATOM 747 O O . ILE A 1 100 ? -4.205 -3.351 22.686 1.00 91.81 100 ILE A O 1
ATOM 751 N N . ASP A 1 101 ? -3.683 -5.501 23.115 1.00 87.38 101 ASP A N 1
ATOM 752 C CA . ASP A 1 101 ? -4.133 -5.535 24.513 1.00 87.38 101 ASP A CA 1
ATOM 753 C C . ASP A 1 101 ? -3.042 -5.014 25.474 1.00 87.38 101 ASP A C 1
ATOM 755 O O . ASP A 1 101 ? -1.875 -4.915 25.093 1.00 87.38 101 ASP A O 1
ATOM 759 N N . VAL A 1 102 ? -3.395 -4.794 26.745 1.00 84.75 102 VAL A N 1
ATOM 760 C CA . VAL A 1 102 ? -2.497 -4.364 27.843 1.00 84.75 102 VAL A CA 1
ATOM 761 C C . VAL A 1 102 ? -1.289 -5.290 28.061 1.00 84.75 102 VAL A C 1
ATOM 763 O O . VAL A 1 102 ? -0.315 -4.940 28.717 1.00 84.75 102 VAL A O 1
ATOM 766 N N . HIS A 1 103 ? -1.363 -6.514 27.535 1.00 86.38 103 HIS A N 1
ATOM 767 C CA . HIS A 1 103 ? -0.305 -7.522 27.593 1.00 86.38 103 HIS A CA 1
ATOM 768 C C . HIS A 1 103 ? 0.531 -7.583 26.302 1.00 86.38 103 HIS A C 1
ATOM 770 O O . HIS A 1 103 ? 1.154 -8.612 26.046 1.00 86.38 103 HIS A O 1
ATOM 776 N N . GLU A 1 104 ? 0.458 -6.559 25.444 1.00 85.31 104 GLU A N 1
ATOM 777 C CA . GLU A 1 104 ? 1.089 -6.508 24.112 1.00 85.31 104 GLU A CA 1
ATOM 778 C C . GLU A 1 104 ? 0.674 -7.661 23.177 1.00 85.31 104 GLU A C 1
ATOM 780 O O . GLU A 1 104 ? 1.347 -7.984 22.198 1.00 85.31 104 GLU A O 1
ATOM 785 N N . ARG A 1 105 ? -0.463 -8.306 23.459 1.00 87.56 105 ARG A N 1
ATOM 786 C CA . ARG A 1 105 ? -0.988 -9.385 22.617 1.00 87.56 105 ARG A CA 1
ATOM 787 C C . ARG A 1 105 ? -1.748 -8.804 21.439 1.00 87.56 105 ARG A C 1
ATOM 789 O O . ARG A 1 105 ? -2.675 -8.017 21.622 1.00 87.56 105 ARG A O 1
ATOM 796 N N . GLU A 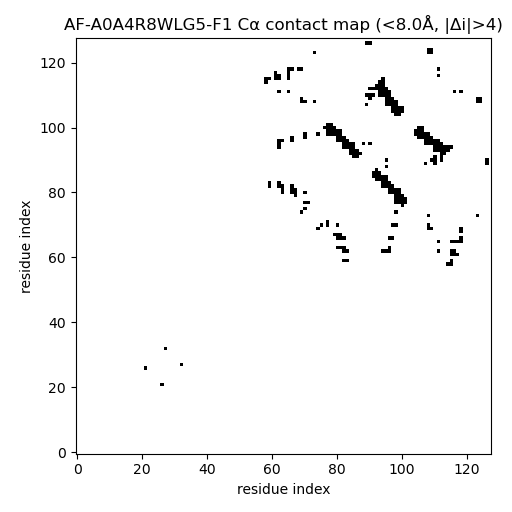1 106 ? -1.393 -9.263 20.247 1.00 89.31 106 GLU A N 1
ATOM 797 C CA . GLU A 1 106 ? -2.053 -8.883 19.005 1.00 89.31 106 GLU A CA 1
ATOM 798 C C . GLU A 1 106 ? -3.243 -9.806 18.736 1.00 89.31 106 GLU A C 1
ATOM 800 O O . GLU A 1 106 ? -3.093 -11.020 18.592 1.00 89.31 106 GLU A O 1
ATOM 805 N N . THR A 1 107 ? -4.438 -9.228 18.658 1.00 87.81 107 THR A N 1
ATOM 806 C CA . THR A 1 107 ? -5.662 -9.946 18.291 1.00 87.81 107 THR A CA 1
ATOM 807 C C . THR A 1 107 ? -6.110 -9.477 16.921 1.00 87.81 107 THR A C 1
ATOM 809 O O . THR A 1 107 ? -6.279 -8.280 16.703 1.00 87.81 107 THR A O 1
ATOM 812 N N . TRP A 1 108 ? -6.290 -10.406 15.984 1.00 87.88 108 TRP A N 1
ATOM 813 C CA . TRP A 1 108 ? -6.804 -10.076 14.657 1.00 87.88 108 TRP A CA 1
ATOM 814 C C . TRP A 1 108 ? -8.253 -9.587 14.755 1.00 87.88 108 TRP A C 1
ATOM 816 O O . TRP A 1 108 ? -9.068 -10.197 15.445 1.00 87.88 108 TRP A O 1
ATOM 826 N N . VAL A 1 109 ? -8.557 -8.485 14.069 1.00 86.25 109 VAL A N 1
ATOM 827 C CA . VAL A 1 109 ? -9.872 -7.827 14.122 1.00 86.25 109 VAL A CA 1
ATOM 828 C C . VAL A 1 109 ? -10.612 -7.977 12.802 1.00 86.25 109 VAL A C 1
ATOM 830 O O . VAL A 1 109 ? -11.747 -8.440 12.770 1.00 86.25 109 VAL A O 1
ATOM 833 N N . ILE A 1 110 ? -9.991 -7.525 11.708 1.00 85.12 110 ILE A N 1
ATOM 834 C CA . ILE A 1 110 ? -10.618 -7.499 10.385 1.00 85.12 110 ILE A CA 1
ATOM 835 C C . ILE A 1 110 ? -9.571 -7.414 9.269 1.00 85.12 110 ILE A C 1
ATOM 837 O O . ILE A 1 110 ? -8.483 -6.855 9.440 1.00 85.12 110 ILE A O 1
ATOM 841 N N . SER A 1 111 ? -9.932 -7.935 8.096 1.00 86.31 111 SER A N 1
ATOM 842 C CA . SER A 1 111 ? -9.207 -7.727 6.839 1.00 86.31 111 SER A CA 1
ATOM 843 C C . SER A 1 111 ? -9.690 -6.451 6.146 1.00 86.31 111 SER A C 1
ATOM 845 O O . SER A 1 111 ? -10.880 -6.310 5.868 1.00 86.31 111 SER A O 1
ATOM 847 N N . LEU A 1 112 ? -8.777 -5.529 5.832 1.00 83.50 112 LEU A N 1
ATOM 848 C CA . LEU A 1 112 ? -9.056 -4.343 5.010 1.00 83.50 112 LEU A CA 1
ATOM 849 C C . LEU A 1 112 ? -8.846 -4.600 3.507 1.00 83.50 112 LEU A C 1
ATOM 851 O O . LEU A 1 112 ? -9.184 -3.744 2.687 1.00 83.50 112 LEU A O 1
ATOM 855 N N . GLY A 1 113 ? -8.309 -5.767 3.137 1.00 83.44 113 GLY A N 1
ATOM 856 C CA . GLY A 1 113 ? -8.036 -6.151 1.751 1.00 83.44 113 GLY A CA 1
ATOM 857 C C . GLY A 1 113 ? -6.816 -5.451 1.140 1.00 83.44 113 GLY A C 1
ATOM 858 O O . GLY A 1 113 ? -6.042 -4.786 1.825 1.00 83.44 113 GLY A O 1
ATOM 859 N N . LEU A 1 114 ? -6.610 -5.621 -0.171 1.00 83.25 114 LEU A N 1
ATOM 860 C CA . LEU A 1 114 ? -5.430 -5.095 -0.877 1.00 83.25 114 LEU A CA 1
ATOM 861 C C . LEU A 1 114 ? -5.374 -3.560 -0.896 1.00 83.25 114 LEU A C 1
ATOM 863 O O . LEU A 1 114 ? -4.310 -2.972 -0.712 1.00 83.25 114 LEU A O 1
ATOM 867 N N . ILE A 1 115 ? -6.521 -2.921 -1.127 1.00 81.75 115 ILE A N 1
ATOM 868 C CA . ILE A 1 115 ? -6.664 -1.466 -1.098 1.00 81.75 115 ILE A CA 1
ATOM 869 C C . ILE A 1 115 ? -7.452 -1.134 0.166 1.00 81.75 115 ILE A C 1
ATOM 871 O O . ILE A 1 115 ? -8.658 -1.392 0.187 1.00 81.75 115 ILE A O 1
ATOM 875 N N . PRO A 1 116 ? -6.804 -0.580 1.201 1.00 77.75 116 PRO A N 1
ATOM 876 C CA . PRO A 1 116 ? -7.471 -0.298 2.455 1.00 77.75 116 PRO A CA 1
ATOM 877 C C . PRO A 1 116 ? -8.542 0.766 2.228 1.00 77.75 116 PRO A C 1
ATOM 879 O O . PRO A 1 116 ? -8.299 1.812 1.623 1.00 77.75 116 PRO A O 1
ATOM 882 N N . ARG A 1 117 ? -9.754 0.473 2.689 1.00 72.69 117 ARG A N 1
ATOM 883 C CA . ARG A 1 117 ? -10.905 1.380 2.648 1.00 72.69 117 ARG A CA 1
ATOM 884 C C . ARG A 1 117 ? -11.314 1.733 4.069 1.00 72.69 117 ARG A C 1
ATOM 886 O O . ARG A 1 117 ? -10.913 1.064 5.020 1.00 72.69 117 ARG A O 1
ATOM 893 N N . ALA A 1 118 ? -12.134 2.774 4.203 1.00 70.94 118 ALA A N 1
ATOM 894 C CA . ALA A 1 118 ? -12.812 3.039 5.464 1.00 70.94 118 ALA A CA 1
ATOM 895 C C . ALA A 1 118 ? -13.547 1.763 5.922 1.00 70.94 118 ALA A C 1
ATOM 897 O O . ALA A 1 118 ? -14.145 1.085 5.077 1.00 70.94 118 ALA A O 1
ATOM 898 N N . PRO A 1 119 ? -13.478 1.411 7.217 1.00 65.12 119 PRO A N 1
ATOM 899 C CA . PRO A 1 119 ? -14.085 0.189 7.714 1.00 65.12 119 PRO A CA 1
ATOM 900 C C . PRO A 1 119 ? -15.590 0.219 7.443 1.00 65.12 119 PRO A C 1
ATOM 902 O O . PRO A 1 119 ? -16.303 1.123 7.875 1.00 65.12 119 PRO A O 1
ATOM 905 N N . GLY A 1 120 ? -16.070 -0.775 6.696 1.00 64.44 120 GLY A N 1
ATOM 906 C CA . GLY A 1 120 ? -17.491 -1.078 6.643 1.00 64.44 120 GLY A CA 1
ATOM 907 C C . GLY A 1 120 ? -17.860 -1.784 7.940 1.00 64.44 120 GLY A C 1
ATOM 908 O O . GLY A 1 120 ? -17.306 -2.841 8.236 1.00 64.44 120 GLY A O 1
ATOM 909 N N . PHE A 1 121 ? -18.764 -1.204 8.726 1.00 65.00 121 PHE A N 1
ATOM 910 C CA . PHE A 1 121 ? -19.268 -1.838 9.943 1.00 65.00 121 PHE A CA 1
ATOM 911 C C . PHE A 1 121 ? -20.231 -2.977 9.561 1.00 65.00 121 PHE A C 1
ATOM 913 O O . PHE A 1 121 ? -21.443 -2.792 9.487 1.00 65.00 121 PHE A O 1
ATOM 920 N N . GLY A 1 122 ? -19.669 -4.137 9.218 1.00 65.06 122 GLY A N 1
ATOM 921 C CA . GLY A 1 122 ? -20.373 -5.422 9.169 1.00 65.06 122 GLY A CA 1
ATOM 922 C C . GLY A 1 122 ? -20.205 -6.177 10.493 1.00 65.06 122 GLY A C 1
ATOM 923 O O . GLY A 1 122 ? -19.441 -5.732 11.338 1.00 65.06 122 GLY A O 1
ATOM 924 N N . PRO A 1 123 ? -20.888 -7.309 10.724 1.00 60.31 123 PRO A N 1
ATOM 925 C CA . PRO A 1 123 ? -20.606 -8.132 11.899 1.00 60.31 123 PRO A CA 1
ATOM 926 C C . PRO A 1 123 ? -19.118 -8.535 11.923 1.00 60.31 123 PRO A C 1
ATOM 928 O O . PRO A 1 123 ? -18.537 -8.723 10.848 1.00 60.31 123 PRO A O 1
ATOM 931 N N . PRO A 1 124 ? -18.497 -8.660 13.113 1.00 61.53 124 PRO A N 1
ATOM 932 C CA . PRO A 1 124 ? -17.101 -9.062 13.223 1.00 61.53 124 PRO A CA 1
ATOM 933 C C . PRO A 1 124 ? -16.916 -10.381 12.473 1.00 61.53 124 PRO A C 1
ATOM 935 O O . PRO A 1 124 ? -17.585 -11.376 12.760 1.00 61.53 124 PRO A O 1
ATOM 938 N N . VAL A 1 125 ? -16.056 -10.361 11.456 1.00 60.53 125 VAL A N 1
ATOM 939 C CA . VAL A 1 125 ? -15.686 -11.578 10.737 1.00 60.53 125 VAL A CA 1
ATOM 940 C C . VAL A 1 125 ? -14.929 -12.428 11.744 1.00 60.53 125 VAL A C 1
ATOM 942 O O . VAL A 1 125 ? -14.001 -11.937 12.368 1.00 60.53 125 VAL A O 1
ATOM 945 N N . VAL A 1 126 ? -15.349 -13.669 11.957 1.00 59.66 126 VAL A N 1
ATOM 946 C CA . VAL A 1 126 ? -14.591 -14.641 12.751 1.00 59.66 126 VAL A CA 1
ATOM 947 C C . VAL A 1 126 ? -13.737 -15.418 11.749 1.00 59.66 126 VAL A C 1
ATOM 949 O O . VAL A 1 126 ? -14.292 -15.862 10.738 1.00 59.66 126 VAL A O 1
ATOM 952 N N . PRO A 1 127 ? -12.413 -15.542 11.947 1.00 57.53 127 PRO A N 1
ATOM 953 C CA . PRO A 1 127 ? -11.595 -16.331 11.037 1.00 57.53 127 PRO A CA 1
ATOM 954 C C . PRO A 1 127 ? -12.044 -17.799 11.121 1.00 57.53 127 PRO A C 1
ATOM 956 O O . PRO A 1 127 ? -12.362 -18.284 12.208 1.00 57.53 127 PRO A O 1
ATOM 959 N N . ALA A 1 128 ? -12.141 -18.461 9.966 1.00 49.56 128 ALA A N 1
ATOM 960 C CA . ALA A 1 128 ? -12.515 -19.873 9.858 1.00 49.56 128 ALA A CA 1
ATOM 961 C C . ALA A 1 128 ? -11.370 -20.805 10.273 1.00 49.56 128 ALA A C 1
ATOM 963 O O . ALA A 1 128 ? -10.197 -20.428 10.045 1.00 49.56 128 ALA A O 1
#

pLDDT: mean 79.52, std 14.65, range [41.53, 98.06]